Protein AF-A0A7W0Y7L3-F1 (afdb_monomer)

Foldseek 3Di:
DDDDDDDPVLCVVPVVLVVLVVLLVVLVVLLVVLVVVVVVVVVDDDDPCPVVVVVSVVSNVVSVVSNVVSSVVVCVSVVVVPPPDPPPPDD

Mean predicted aligned error: 9.55 Å

Radius of gyration: 19.7 Å; Cα contacts (8 Å, |Δi|>4): 29; chains: 1; bounding box: 41×21×70 Å

Solvent-accessible surface area (backbone atoms only — not comparable to full-atom values): 5572 Å² total; per-residue (Å²): 135,82,90,82,76,83,50,78,65,51,40,68,77,41,57,72,53,54,64,50,52,54,49,42,53,51,31,52,52,48,41,52,53,52,50,59,54,50,64,64,51,75,80,56,85,83,87,72,51,72,58,58,57,47,52,52,51,51,50,42,51,51,35,49,51,51,44,52,53,51,49,52,53,50,49,60,53,54,65,70,62,59,85,87,73,82,84,80,84,85,128

Structure (mmCIF, N/CA/C/O backbone):
data_AF-A0A7W0Y7L3-F1
#
_entry.id   AF-A0A7W0Y7L3-F1
#
loop_
_atom_site.group_PDB
_atom_site.id
_atom_site.type_symbol
_atom_site.label_atom_id
_atom_site.label_alt_id
_atom_site.label_comp_id
_atom_site.label_asym_id
_atom_site.label_entity_id
_atom_site.label_seq_id
_atom_site.pdbx_PDB_ins_code
_atom_site.Cartn_x
_atom_site.Cartn_y
_atom_site.Cartn_z
_atom_site.occupancy
_atom_site.B_iso_or_equiv
_atom_site.auth_seq_id
_atom_site.auth_comp_id
_atom_site.auth_asym_id
_atom_site.auth_atom_id
_atom_site.pdbx_PDB_model_num
ATOM 1 N N . MET A 1 1 ? 3.303 14.869 9.942 1.00 48.66 1 MET A N 1
ATOM 2 C CA . MET A 1 1 ? 2.218 13.907 10.214 1.00 48.66 1 MET A CA 1
ATOM 3 C C . MET A 1 1 ? 2.869 12.550 10.449 1.00 48.66 1 MET A C 1
ATOM 5 O O . MET A 1 1 ? 3.669 12.141 9.614 1.00 48.66 1 MET A O 1
ATOM 9 N N . LYS A 1 2 ? 2.701 11.954 11.634 1.00 56.66 2 LYS A N 1
ATOM 10 C CA . LYS A 1 2 ? 3.444 10.755 12.065 1.00 56.66 2 LYS A CA 1
ATOM 11 C C . LYS A 1 2 ? 2.712 9.516 11.540 1.00 56.66 2 LYS A C 1
ATOM 13 O O . LYS A 1 2 ? 1.505 9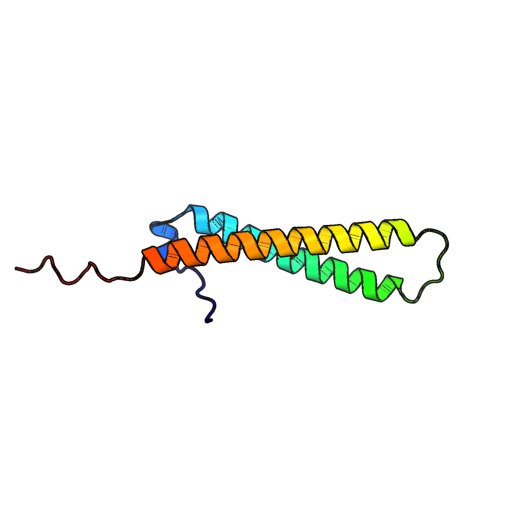.422 11.700 1.00 56.66 2 LYS A O 1
ATOM 18 N N . LEU A 1 3 ? 3.422 8.605 10.880 1.00 65.38 3 LEU A N 1
ATOM 19 C CA . LEU A 1 3 ? 2.844 7.360 10.373 1.00 65.38 3 LEU A CA 1
ATOM 20 C C . LEU A 1 3 ? 2.590 6.416 11.560 1.00 65.38 3 LEU A C 1
ATOM 22 O O . LEU A 1 3 ? 3.552 5.906 12.136 1.00 65.38 3 LEU A O 1
ATOM 26 N N . ARG A 1 4 ? 1.325 6.207 11.938 1.00 77.69 4 ARG A N 1
ATOM 27 C CA . ARG A 1 4 ? 0.929 5.165 12.895 1.00 77.69 4 ARG A CA 1
ATOM 28 C C . ARG A 1 4 ? 0.706 3.862 12.128 1.00 77.69 4 ARG A C 1
ATOM 30 O O . ARG A 1 4 ? -0.037 3.827 11.149 1.00 77.69 4 ARG A O 1
ATOM 37 N N . VAL A 1 5 ? 1.404 2.811 12.542 1.00 82.81 5 VAL A N 1
ATOM 38 C CA . VAL A 1 5 ? 1.192 1.447 12.042 1.00 82.81 5 VAL A CA 1
ATOM 39 C C . VAL A 1 5 ? 0.152 0.794 12.959 1.00 82.81 5 VAL A C 1
ATOM 41 O O . VAL A 1 5 ? 0.306 0.959 14.169 1.00 82.81 5 VAL A O 1
ATOM 44 N N . PRO A 1 6 ? -0.876 0.098 12.429 1.00 85.25 6 PRO A N 1
ATOM 45 C CA . PRO A 1 6 ? -1.857 -0.589 13.265 1.00 85.25 6 PRO A CA 1
ATOM 46 C C . PRO A 1 6 ? -1.154 -1.623 14.142 1.00 85.25 6 PRO A C 1
ATOM 48 O O . PRO A 1 6 ? -0.324 -2.389 13.638 1.00 85.25 6 PRO A O 1
ATOM 51 N N . ASP A 1 7 ? -1.469 -1.642 15.430 1.00 89.50 7 ASP A N 1
ATOM 52 C CA . ASP A 1 7 ? -0.988 -2.676 16.340 1.00 89.50 7 ASP A CA 1
ATOM 53 C C . ASP A 1 7 ? -1.966 -3.864 16.427 1.00 89.50 7 ASP A C 1
ATOM 55 O O . ASP A 1 7 ? -2.973 -3.936 15.722 1.00 89.50 7 ASP A O 1
ATOM 59 N N . SER A 1 8 ? -1.659 -4.845 17.276 1.00 87.69 8 SER A N 1
ATOM 60 C CA . SER A 1 8 ? -2.506 -6.031 17.439 1.00 87.69 8 SER A CA 1
ATOM 61 C C . SER A 1 8 ? -3.917 -5.713 17.948 1.00 87.69 8 SER A C 1
ATOM 63 O O . SER A 1 8 ? -4.834 -6.482 17.668 1.00 87.69 8 SER A O 1
ATOM 65 N N . PHE A 1 9 ? -4.092 -4.627 18.705 1.00 88.81 9 PHE A N 1
ATOM 66 C CA . PHE A 1 9 ? -5.389 -4.203 19.225 1.00 88.81 9 PHE A CA 1
ATOM 67 C C . PHE A 1 9 ? -6.215 -3.543 18.119 1.00 88.81 9 PHE A C 1
ATOM 69 O O . PHE A 1 9 ? -7.360 -3.935 17.8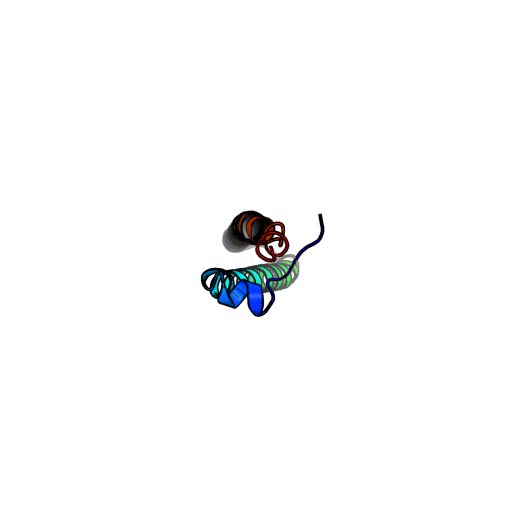97 1.00 88.81 9 PHE A O 1
ATOM 76 N N . ASP A 1 10 ? -5.598 -2.654 17.338 1.00 89.25 10 ASP A N 1
ATOM 77 C CA . ASP A 1 10 ? -6.220 -2.042 16.159 1.00 89.25 10 ASP A CA 1
ATOM 78 C C . ASP A 1 10 ? -6.706 -3.104 15.166 1.00 89.25 10 ASP A C 1
ATOM 80 O O . ASP A 1 10 ? -7.812 -3.025 14.640 1.00 89.25 10 ASP A O 1
ATOM 84 N N . LEU A 1 11 ? -5.898 -4.143 14.934 1.00 89.50 11 LEU A N 1
ATOM 85 C CA . LEU A 1 11 ? -6.246 -5.241 14.029 1.00 89.50 11 LEU A CA 1
ATOM 86 C C . LEU A 1 11 ? -7.337 -6.171 14.581 1.00 89.50 11 LEU A C 1
ATOM 88 O O . LEU A 1 11 ? -7.986 -6.866 13.798 1.00 89.50 11 LEU A O 1
ATOM 92 N N . ALA A 1 12 ? -7.529 -6.214 15.902 1.00 89.94 12 ALA A N 1
ATOM 93 C CA . ALA A 1 12 ? -8.629 -6.950 16.516 1.00 89.94 12 ALA A CA 1
ATOM 94 C C . ALA A 1 12 ? -9.962 -6.201 16.362 1.00 89.94 12 ALA A C 1
ATOM 96 O O . ALA A 1 12 ? -10.991 -6.844 16.152 1.00 89.94 12 ALA A O 1
ATOM 97 N N . LEU A 1 13 ? -9.938 -4.866 16.441 1.00 91.31 13 LEU A N 1
ATOM 98 C CA . LEU A 1 13 ? -11.117 -4.017 16.249 1.00 91.31 13 LEU A CA 1
ATOM 99 C C . LEU A 1 13 ? -11.469 -3.833 14.768 1.00 91.31 13 LEU A C 1
ATOM 101 O O . LEU A 1 13 ? -12.639 -3.899 14.405 1.00 91.31 13 LEU A O 1
ATOM 105 N N . GLU A 1 14 ? -10.463 -3.664 13.911 1.00 91.56 14 GLU A N 1
ATOM 106 C CA . GLU A 1 14 ? -10.624 -3.337 12.492 1.00 91.56 14 GLU A CA 1
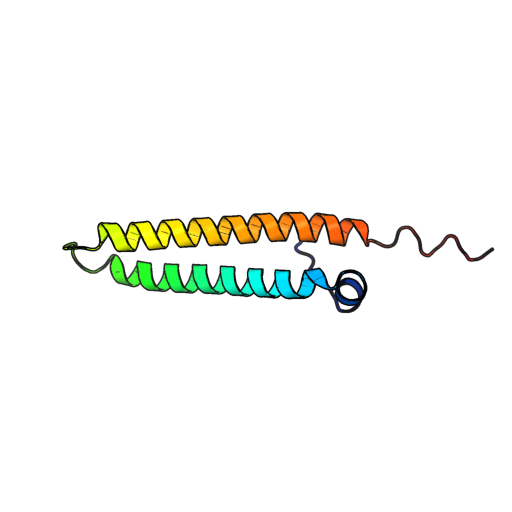ATOM 107 C C . GLU A 1 14 ? -9.823 -4.321 11.614 1.00 91.56 14 GLU A C 1
ATOM 109 O O . GLU A 1 14 ? -8.764 -3.990 11.059 1.00 91.56 14 GLU A O 1
ATOM 114 N N . PRO A 1 15 ? -10.302 -5.570 11.454 1.00 91.12 15 PRO A N 1
ATOM 115 C CA . PRO A 1 15 ? -9.561 -6.643 10.787 1.00 91.12 15 PRO A CA 1
ATOM 116 C C . PRO A 1 15 ? -9.273 -6.366 9.305 1.00 91.12 15 PRO A C 1
ATOM 118 O O . PRO A 1 15 ? -8.322 -6.911 8.739 1.00 91.12 15 PRO A O 1
ATOM 121 N N . GLN A 1 16 ? -10.048 -5.492 8.658 1.00 91.12 16 GLN A N 1
ATOM 122 C CA . GLN A 1 16 ? -9.806 -5.056 7.284 1.00 91.12 16 GLN A CA 1
ATOM 123 C C . GLN A 1 16 ? -8.515 -4.243 7.123 1.00 91.12 16 GLN A C 1
ATOM 125 O O . GLN A 1 16 ? -8.005 -4.144 6.008 1.00 91.12 16 GLN A O 1
ATOM 130 N N . LEU A 1 17 ? -7.934 -3.707 8.203 1.00 90.94 17 LEU A N 1
ATOM 131 C CA . LEU A 1 17 ? -6.636 -3.033 8.140 1.00 90.94 17 LEU A CA 1
ATOM 132 C C . LEU A 1 17 ? -5.506 -4.004 7.765 1.00 90.94 17 LEU A C 1
ATOM 134 O O . LEU A 1 17 ? -4.564 -3.608 7.077 1.00 90.94 17 LEU A O 1
ATOM 138 N N . ALA A 1 18 ? -5.610 -5.286 8.128 1.00 91.19 18 ALA A N 1
AT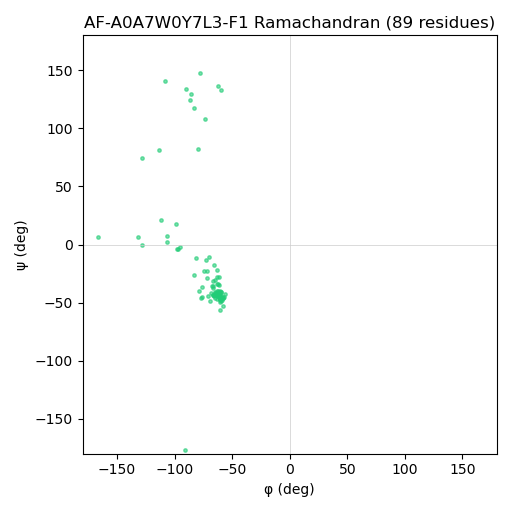OM 139 C CA . ALA A 1 18 ? -4.587 -6.283 7.822 1.00 91.19 18 ALA A CA 1
ATOM 140 C C . ALA A 1 18 ? -4.339 -6.462 6.307 1.00 91.19 18 ALA A C 1
ATOM 142 O O . ALA A 1 18 ? -3.198 -6.274 5.871 1.00 91.19 18 ALA A O 1
ATOM 143 N N . PRO A 1 19 ? -5.337 -6.791 5.458 1.00 94.12 19 PRO A N 1
ATOM 144 C CA . PRO A 1 19 ? -5.118 -6.903 4.014 1.00 94.12 19 PRO A CA 1
ATOM 145 C C . PRO A 1 19 ? -4.698 -5.574 3.366 1.00 94.12 19 PRO A C 1
ATOM 147 O O . PRO A 1 19 ? -3.960 -5.586 2.381 1.00 94.12 19 PRO A O 1
ATOM 150 N N . LEU A 1 20 ? -5.101 -4.431 3.928 1.00 92.38 20 LEU A N 1
ATOM 151 C CA . LEU A 1 20 ? -4.683 -3.118 3.437 1.00 92.38 20 LEU A CA 1
ATOM 152 C C . LEU A 1 20 ? -3.193 -2.857 3.685 1.00 92.38 20 LEU A C 1
ATOM 154 O O . LEU A 1 20 ? -2.501 -2.419 2.769 1.00 92.38 20 LEU A O 1
ATOM 158 N N . VAL A 1 21 ? -2.663 -3.218 4.857 1.00 90.25 21 VAL A N 1
ATOM 159 C CA . VAL A 1 21 ? -1.215 -3.157 5.133 1.00 90.25 21 VAL A CA 1
ATOM 160 C C . VAL A 1 21 ? -0.428 -4.055 4.171 1.00 90.25 21 VAL A C 1
ATOM 162 O O . VAL A 1 21 ? 0.610 -3.648 3.649 1.00 90.25 21 VAL A O 1
ATOM 165 N N . HIS A 1 22 ? -0.933 -5.253 3.858 1.00 92.69 22 HIS A N 1
ATOM 166 C CA . HIS A 1 22 ? -0.298 -6.122 2.858 1.00 92.69 22 HIS A CA 1
ATOM 167 C C . HIS A 1 22 ? -0.266 -5.468 1.470 1.00 92.69 22 HIS A C 1
ATOM 169 O O . HIS A 1 22 ? 0.747 -5.545 0.770 1.00 92.69 22 HIS A O 1
ATOM 175 N N . LEU A 1 23 ? -1.352 -4.798 1.079 1.00 94.06 23 LEU A N 1
ATOM 176 C CA . LEU A 1 23 ? -1.430 -4.087 -0.192 1.00 94.06 23 LEU A CA 1
ATOM 177 C C . LEU A 1 23 ? -0.479 -2.879 -0.240 1.00 94.06 23 LEU A C 1
ATOM 179 O O . LEU A 1 23 ? 0.131 -2.636 -1.283 1.00 94.06 23 LEU A O 1
ATOM 183 N N . GLU A 1 24 ? -0.285 -2.166 0.875 1.00 93.38 24 GLU A N 1
ATOM 184 C CA . GLU A 1 24 ? 0.727 -1.106 0.975 1.00 93.38 24 GLU A CA 1
ATOM 185 C C . GLU A 1 24 ? 2.138 -1.653 0.745 1.00 93.38 24 GLU A C 1
ATOM 187 O O . GLU A 1 24 ? 2.882 -1.127 -0.085 1.00 93.38 24 GLU A O 1
ATOM 192 N N . ILE A 1 25 ? 2.495 -2.740 1.435 1.00 93.19 25 ILE A N 1
ATOM 193 C CA . ILE A 1 25 ? 3.807 -3.381 1.291 1.00 93.19 25 ILE A CA 1
ATOM 194 C C . ILE A 1 25 ? 4.019 -3.811 -0.164 1.00 93.19 25 ILE A C 1
ATOM 196 O O . ILE A 1 25 ? 5.049 -3.490 -0.761 1.00 93.19 25 ILE A O 1
ATOM 200 N N . ALA A 1 26 ? 3.028 -4.474 -0.764 1.00 94.94 26 ALA A N 1
ATOM 201 C CA . ALA A 1 26 ? 3.091 -4.905 -2.156 1.00 94.94 26 ALA A CA 1
ATOM 202 C C . ALA A 1 26 ? 3.276 -3.722 -3.123 1.00 94.94 26 ALA A C 1
ATOM 204 O O . ALA A 1 26 ? 4.121 -3.788 -4.017 1.00 94.94 26 ALA A O 1
ATOM 205 N N . ALA A 1 27 ? 2.544 -2.619 -2.932 1.00 93.81 27 ALA A N 1
ATOM 206 C CA . ALA A 1 27 ? 2.677 -1.421 -3.758 1.00 93.81 27 ALA A CA 1
ATOM 207 C C . ALA A 1 27 ? 4.056 -0.755 -3.614 1.00 93.81 27 ALA A C 1
ATOM 209 O O . ALA A 1 27 ? 4.645 -0.363 -4.623 1.00 93.81 27 ALA A O 1
ATOM 210 N N . VAL A 1 28 ? 4.605 -0.658 -2.398 1.00 94.56 28 VAL A N 1
ATOM 211 C CA . VAL A 1 28 ? 5.956 -0.115 -2.171 1.00 94.56 28 VAL A CA 1
ATOM 212 C C . VAL A 1 28 ? 7.017 -0.987 -2.844 1.00 94.56 28 VAL A C 1
ATOM 214 O O . VAL A 1 28 ? 7.881 -0.466 -3.556 1.00 94.56 28 VAL A O 1
ATOM 217 N N . LEU A 1 29 ? 6.938 -2.309 -2.674 1.00 94.38 29 LEU A N 1
ATOM 218 C CA . LEU A 1 29 ? 7.863 -3.251 -3.308 1.00 94.38 29 LEU A CA 1
ATOM 219 C C . LEU A 1 29 ? 7.784 -3.173 -4.836 1.00 94.38 29 LEU A C 1
ATOM 221 O O . LEU A 1 29 ? 8.823 -3.102 -5.493 1.00 94.38 29 LEU A O 1
ATOM 225 N N . ALA A 1 30 ? 6.575 -3.110 -5.401 1.00 92.75 30 ALA A N 1
ATOM 226 C CA . ALA A 1 30 ? 6.376 -2.964 -6.838 1.00 92.75 30 ALA A CA 1
ATOM 227 C C . ALA A 1 30 ? 6.991 -1.660 -7.366 1.00 92.75 30 ALA A C 1
ATOM 229 O O . ALA A 1 30 ? 7.730 -1.689 -8.348 1.00 92.75 30 ALA A O 1
ATOM 230 N N . ILE A 1 31 ? 6.756 -0.523 -6.699 1.00 92.19 31 ILE A N 1
ATOM 231 C CA . ILE A 1 31 ? 7.347 0.769 -7.087 1.00 92.19 31 ILE A CA 1
ATOM 232 C C . ILE A 1 31 ? 8.875 0.687 -7.093 1.00 92.19 31 ILE A C 1
ATOM 234 O O . ILE A 1 31 ? 9.509 1.145 -8.045 1.00 92.19 31 ILE A O 1
ATOM 238 N N . ASN A 1 32 ? 9.469 0.107 -6.051 1.00 91.12 32 ASN A N 1
ATOM 239 C CA . ASN A 1 32 ? 10.920 -0.001 -5.937 1.00 91.12 32 ASN A CA 1
ATOM 240 C C . ASN A 1 32 ? 11.508 -0.928 -7.007 1.00 91.12 32 ASN A C 1
ATOM 242 O O . ASN A 1 32 ? 12.486 -0.557 -7.653 1.00 91.12 32 ASN A O 1
ATOM 246 N N . ALA A 1 33 ? 10.882 -2.081 -7.257 1.00 90.62 33 ALA A N 1
ATOM 247 C CA . ALA A 1 33 ? 11.302 -3.011 -8.304 1.00 90.62 33 ALA A CA 1
ATOM 248 C C . ALA A 1 33 ? 11.215 -2.379 -9.704 1.00 90.62 33 ALA A C 1
ATOM 250 O O . ALA A 1 33 ? 12.152 -2.476 -10.496 1.00 90.62 33 ALA A O 1
ATOM 251 N N . LEU A 1 34 ? 10.117 -1.674 -9.991 1.00 88.56 34 LEU A N 1
ATOM 252 C CA . LEU A 1 34 ? 9.902 -0.982 -11.262 1.00 88.56 34 LEU A CA 1
ATOM 253 C C . LEU A 1 34 ? 10.922 0.138 -11.483 1.00 88.56 34 LEU A C 1
ATOM 255 O O . LEU A 1 34 ? 11.451 0.276 -12.583 1.00 88.56 34 LEU A O 1
ATOM 259 N N . ARG A 1 35 ? 11.235 0.917 -10.441 1.00 84.25 35 ARG A N 1
ATOM 260 C CA . ARG A 1 35 ? 12.257 1.971 -10.509 1.00 84.25 35 ARG A CA 1
ATOM 261 C C . ARG A 1 35 ? 13.657 1.401 -10.703 1.00 84.25 35 ARG A C 1
ATOM 263 O O . ARG A 1 35 ? 14.389 1.920 -11.537 1.00 84.25 35 ARG A O 1
ATOM 270 N N . ALA A 1 36 ? 14.011 0.334 -9.986 1.00 82.19 36 ALA A N 1
ATOM 271 C CA . ALA A 1 36 ? 15.310 -0.321 -10.128 1.00 82.19 36 ALA A CA 1
ATOM 272 C C . ALA A 1 36 ? 15.524 -0.854 -11.553 1.00 82.19 36 ALA A C 1
ATOM 274 O O . ALA A 1 36 ? 16.582 -0.638 -12.137 1.00 82.19 36 ALA A O 1
ATOM 275 N N . ARG A 1 37 ? 14.492 -1.471 -12.144 1.00 70.88 37 ARG A N 1
ATOM 276 C CA . ARG A 1 37 ? 14.524 -1.934 -13.537 1.00 70.88 37 ARG A CA 1
ATOM 277 C C . ARG A 1 37 ? 14.591 -0.777 -14.537 1.00 70.88 37 ARG A C 1
ATOM 279 O O . ARG A 1 37 ? 15.303 -0.877 -15.521 1.00 70.88 37 ARG A O 1
ATOM 286 N N . HIS A 1 38 ? 13.903 0.336 -14.288 1.00 67.81 38 HIS A N 1
ATOM 287 C CA . HIS A 1 38 ? 13.916 1.484 -15.203 1.00 67.81 38 HIS A CA 1
ATOM 2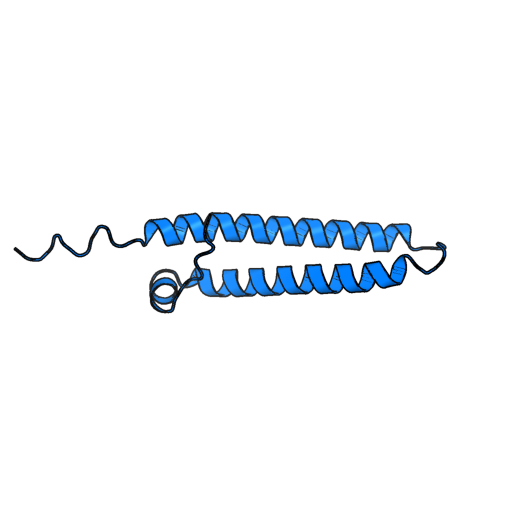88 C C . HIS A 1 38 ? 15.244 2.259 -15.200 1.00 67.81 38 HIS A C 1
ATOM 290 O O . HIS A 1 38 ? 15.611 2.822 -16.225 1.00 67.81 38 HIS A O 1
ATOM 296 N N . VAL A 1 39 ? 15.987 2.268 -1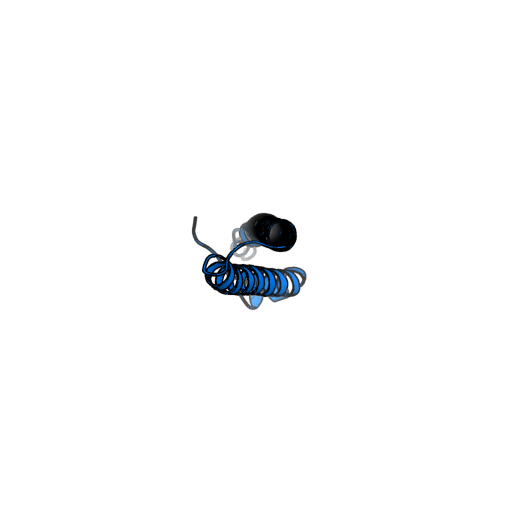4.084 1.00 59.50 39 VAL A N 1
ATOM 297 C CA . VAL A 1 39 ? 17.368 2.791 -14.053 1.00 59.50 39 VAL A CA 1
ATOM 298 C C . VAL A 1 39 ? 18.277 1.988 -14.987 1.00 59.50 39 VAL A C 1
ATOM 300 O O . VAL A 1 39 ? 19.130 2.575 -15.632 1.00 59.50 39 VAL A O 1
ATOM 303 N N . GLN A 1 40 ? 18.055 0.677 -15.115 1.00 55.88 40 GLN A N 1
ATOM 304 C CA . GLN A 1 40 ? 18.829 -0.181 -16.020 1.00 55.88 40 GLN A CA 1
ATOM 305 C C . GLN A 1 40 ? 18.470 0.015 -17.503 1.00 55.88 40 GLN A C 1
ATOM 307 O O . GLN A 1 40 ? 19.288 -0.297 -18.356 1.00 55.88 40 GLN A O 1
ATOM 312 N N . ILE A 1 41 ? 17.270 0.522 -17.809 1.00 53.25 41 ILE A N 1
ATOM 313 C CA . ILE A 1 41 ? 16.776 0.713 -19.187 1.00 53.25 41 ILE A CA 1
ATOM 314 C C . ILE A 1 41 ? 17.282 2.034 -19.797 1.00 53.25 41 ILE A C 1
ATOM 316 O O . ILE A 1 41 ? 17.434 2.136 -21.003 1.00 53.25 41 ILE A O 1
ATOM 320 N N . LEU A 1 42 ? 17.596 3.054 -18.988 1.00 48.66 42 LEU A N 1
ATOM 321 C CA . LEU A 1 42 ? 18.062 4.357 -19.497 1.00 48.66 42 LEU A CA 1
ATOM 322 C C . LEU A 1 42 ? 19.480 4.337 -20.107 1.00 48.66 42 LEU A C 1
ATOM 324 O O . LEU A 1 42 ? 19.865 5.323 -20.736 1.00 48.66 42 LEU A O 1
ATOM 328 N N . ASP A 1 43 ? 20.230 3.247 -19.928 1.00 53.53 43 ASP A N 1
ATOM 329 C CA . ASP A 1 43 ? 21.582 3.065 -20.471 1.00 53.53 43 ASP A CA 1
ATOM 330 C C . ASP A 1 43 ? 21.608 2.293 -21.815 1.00 53.53 43 ASP A C 1
ATOM 332 O O . ASP A 1 43 ? 22.684 2.149 -22.400 1.00 53.53 43 ASP A O 1
ATOM 336 N N . ASP A 1 44 ? 20.459 1.829 -22.332 1.00 50.12 44 ASP A N 1
ATOM 337 C CA . ASP A 1 44 ? 20.342 1.102 -23.611 1.00 50.12 44 ASP A CA 1
ATOM 338 C C . ASP A 1 44 ? 19.656 1.989 -24.685 1.00 50.12 44 ASP A C 1
ATOM 340 O O . ASP A 1 44 ? 18.767 2.781 -24.367 1.00 50.12 44 ASP A O 1
ATOM 344 N N . PRO A 1 45 ? 20.084 1.972 -25.966 1.00 47.34 45 PRO A N 1
ATOM 345 C CA . PRO A 1 45 ? 19.537 2.865 -26.985 1.00 47.34 45 PRO A CA 1
ATOM 346 C C . PRO A 1 45 ? 18.159 2.407 -27.516 1.00 47.34 45 PRO A C 1
ATOM 348 O O . PRO A 1 45 ? 17.909 1.212 -27.703 1.00 47.34 45 PRO A O 1
ATOM 351 N N . PRO A 1 46 ? 17.275 3.353 -27.895 1.00 55.41 46 PRO A N 1
ATOM 352 C CA . PRO A 1 46 ? 15.855 3.082 -28.058 1.00 55.41 46 PRO A CA 1
ATOM 353 C C . PRO A 1 46 ? 15.549 2.471 -29.427 1.00 55.41 46 PRO A C 1
ATOM 355 O O . PRO A 1 46 ? 15.700 3.119 -30.463 1.00 55.41 46 PRO A O 1
ATOM 358 N N . SER A 1 47 ? 15.030 1.243 -29.449 1.00 54.09 47 SER A N 1
ATOM 359 C CA . SER A 1 47 ? 14.355 0.694 -30.642 1.00 54.09 47 SER A CA 1
ATOM 360 C C . SER A 1 47 ? 12.954 0.117 -30.378 1.00 54.09 47 SER A C 1
ATOM 362 O O . SER A 1 47 ? 12.263 -0.260 -31.320 1.00 54.09 47 SER A O 1
ATOM 364 N N . GLY A 1 48 ? 12.473 0.153 -29.127 1.00 56.91 48 GLY A N 1
ATOM 365 C CA . GLY A 1 48 ? 11.102 -0.245 -28.753 1.00 56.91 48 GLY A CA 1
ATOM 366 C C . GLY A 1 48 ? 10.649 0.170 -27.342 1.00 56.91 48 GLY A C 1
ATOM 367 O O . GLY A 1 48 ? 9.571 -0.208 -26.899 1.00 56.91 48 GLY A O 1
ATOM 368 N N . GLU A 1 49 ? 11.456 0.957 -26.626 1.00 54.78 49 GLU A N 1
ATOM 369 C CA . GLU A 1 49 ? 11.347 1.183 -25.173 1.00 54.78 49 GLU A CA 1
ATOM 370 C C . GLU A 1 49 ? 10.309 2.225 -24.745 1.00 54.78 49 GLU A C 1
ATOM 372 O O . GLU A 1 49 ? 9.981 2.328 -23.561 1.00 54.78 49 GLU A O 1
ATOM 377 N N . PHE A 1 50 ? 9.760 3.003 -25.683 1.00 63.62 50 PHE A N 1
ATOM 378 C CA . PHE A 1 50 ? 8.803 4.055 -25.337 1.00 63.62 50 PHE A CA 1
ATOM 379 C C . PHE A 1 50 ? 7.531 3.488 -24.688 1.00 63.62 50 PHE A C 1
ATOM 381 O O . PHE A 1 50 ? 7.002 4.099 -23.756 1.00 63.62 50 PHE A O 1
ATOM 388 N N . ASP A 1 51 ? 7.090 2.298 -25.104 1.00 73.44 51 ASP A N 1
ATOM 389 C CA . ASP A 1 51 ? 5.874 1.667 -24.588 1.00 73.44 51 ASP A CA 1
ATOM 390 C C . ASP A 1 51 ? 6.093 1.046 -23.203 1.00 73.44 51 ASP A C 1
ATOM 392 O O . ASP A 1 51 ? 5.321 1.324 -22.282 1.00 73.44 51 ASP A O 1
ATOM 396 N N . GLU A 1 52 ? 7.181 0.295 -22.993 1.00 75.38 52 GLU A N 1
ATOM 397 C CA . GLU A 1 52 ? 7.506 -0.285 -21.679 1.00 75.38 52 GLU A CA 1
ATOM 398 C C . GLU A 1 52 ? 7.742 0.816 -20.639 1.00 75.38 52 GLU A C 1
ATOM 400 O O . GLU A 1 52 ? 7.183 0.778 -19.539 1.00 75.38 52 GLU A O 1
ATOM 405 N N . ALA A 1 53 ? 8.480 1.867 -21.004 1.00 77.81 53 ALA A N 1
ATOM 406 C CA . ALA A 1 53 ? 8.730 2.996 -20.122 1.00 77.81 53 ALA A CA 1
ATOM 407 C C . ALA A 1 53 ? 7.446 3.758 -19.744 1.00 77.81 53 ALA A C 1
ATOM 409 O O . ALA A 1 53 ? 7.332 4.291 -18.632 1.00 77.81 53 ALA A O 1
ATOM 410 N N . CYS A 1 54 ? 6.473 3.843 -20.655 1.00 80.75 54 CYS A N 1
ATOM 411 C CA . CYS A 1 54 ? 5.160 4.422 -20.371 1.00 80.75 54 CYS A CA 1
ATOM 412 C C . CYS A 1 54 ? 4.324 3.520 -19.454 1.00 80.75 54 CYS A C 1
ATOM 414 O O . CYS A 1 54 ? 3.756 4.021 -18.480 1.00 80.75 54 CYS A O 1
ATOM 416 N N . VAL A 1 55 ? 4.300 2.208 -19.707 1.00 85.38 55 VAL A N 1
ATOM 417 C CA . VAL A 1 55 ? 3.585 1.223 -18.878 1.00 85.38 55 VAL A CA 1
ATOM 418 C C . VAL A 1 55 ? 4.136 1.206 -17.452 1.00 85.38 55 VAL A C 1
ATOM 420 O O . VAL A 1 55 ? 3.365 1.276 -16.494 1.00 85.38 55 VAL A O 1
ATOM 423 N N . VAL A 1 56 ? 5.462 1.203 -17.289 1.00 86.94 56 VAL A N 1
ATOM 424 C CA . VAL A 1 56 ? 6.124 1.256 -15.976 1.00 86.94 56 VAL A CA 1
ATOM 425 C C . VAL A 1 56 ? 5.738 2.526 -15.215 1.00 86.94 56 VAL A C 1
ATOM 427 O O . VAL A 1 56 ? 5.368 2.457 -14.041 1.00 86.94 56 VAL A O 1
ATOM 430 N N . ARG A 1 57 ? 5.768 3.692 -15.875 1.00 85.31 57 ARG A N 1
ATOM 431 C CA . ARG A 1 57 ? 5.354 4.964 -15.258 1.00 85.31 57 ARG A CA 1
ATOM 432 C C . ARG A 1 57 ? 3.881 4.963 -14.858 1.00 85.31 57 ARG A C 1
ATOM 434 O O . ARG A 1 57 ? 3.552 5.485 -13.791 1.00 85.31 57 ARG A O 1
ATOM 441 N N . ASP A 1 58 ? 3.000 4.393 -15.680 1.00 88.38 58 ASP A N 1
ATOM 442 C CA . ASP A 1 58 ? 1.581 4.278 -15.336 1.00 88.38 58 ASP A CA 1
ATOM 443 C C . ASP A 1 58 ? 1.365 3.355 -14.133 1.00 88.38 58 ASP A C 1
ATOM 445 O O . ASP A 1 58 ? 0.647 3.716 -13.200 1.00 88.38 58 ASP A O 1
ATOM 449 N N . LEU A 1 59 ? 2.049 2.210 -14.096 1.00 90.25 59 LEU A N 1
ATOM 450 C CA . LEU A 1 59 ? 1.950 1.267 -12.988 1.00 90.25 59 LEU A CA 1
ATOM 451 C C . LEU A 1 59 ? 2.459 1.876 -11.673 1.00 90.25 59 LEU A C 1
ATOM 453 O O . LEU A 1 59 ? 1.767 1.794 -10.660 1.00 90.25 59 LEU A O 1
ATOM 457 N N . VAL A 1 60 ? 3.594 2.586 -11.695 1.00 91.56 60 VAL A N 1
ATOM 458 C CA . VAL A 1 60 ? 4.093 3.339 -10.529 1.00 91.56 60 VAL A CA 1
ATOM 459 C C . VAL A 1 60 ? 3.051 4.351 -10.049 1.00 91.56 60 VAL A C 1
ATOM 461 O O . VAL A 1 60 ? 2.765 4.414 -8.853 1.00 91.56 60 VAL A O 1
ATOM 464 N N . ARG A 1 61 ? 2.434 5.106 -10.967 1.00 91.38 61 ARG A N 1
ATOM 465 C CA . ARG A 1 61 ? 1.390 6.083 -10.625 1.00 91.38 61 ARG A CA 1
ATOM 466 C C . ARG A 1 61 ? 0.168 5.415 -9.988 1.00 91.38 61 ARG A C 1
ATOM 468 O O . ARG A 1 61 ? -0.400 5.960 -9.043 1.00 91.38 61 ARG A O 1
ATOM 475 N N . ARG A 1 62 ? -0.246 4.243 -10.476 1.00 93.94 62 ARG A N 1
ATOM 476 C CA . ARG A 1 62 ? -1.357 3.473 -9.890 1.00 93.94 62 ARG A CA 1
ATOM 477 C C . ARG A 1 62 ? -1.023 2.984 -8.485 1.00 93.94 62 ARG A C 1
ATOM 479 O O . ARG A 1 62 ? -1.830 3.194 -7.586 1.00 93.94 62 ARG A O 1
ATOM 486 N N . CYS A 1 63 ? 0.165 2.421 -8.272 1.00 94.44 63 CYS A N 1
ATOM 487 C CA . CYS A 1 63 ? 0.616 2.008 -6.942 1.00 94.44 63 CYS A CA 1
ATOM 488 C C . CYS A 1 63 ? 0.662 3.195 -5.968 1.00 94.44 63 CYS A C 1
ATOM 490 O O . CYS A 1 63 ? 0.204 3.071 -4.838 1.00 94.44 63 CYS A O 1
ATOM 492 N N . GLN A 1 64 ? 1.127 4.367 -6.412 1.00 94.88 64 GLN A N 1
ATOM 493 C CA . GLN A 1 64 ? 1.109 5.586 -5.596 1.00 94.88 64 GLN A CA 1
ATOM 494 C C . GLN A 1 64 ? -0.312 6.005 -5.202 1.00 94.88 64 GLN A C 1
ATOM 496 O O . GLN A 1 64 ? -0.544 6.340 -4.047 1.00 94.88 64 GLN A O 1
ATOM 501 N N . ARG A 1 65 ? -1.275 5.945 -6.132 1.00 95.44 65 ARG A N 1
ATOM 502 C CA . ARG A 1 65 ? -2.687 6.239 -5.831 1.00 95.44 65 ARG A CA 1
ATOM 503 C C . ARG A 1 65 ? -3.274 5.262 -4.815 1.00 95.44 65 ARG A C 1
ATOM 505 O O . ARG A 1 65 ? -3.989 5.697 -3.920 1.00 95.44 65 ARG A O 1
ATOM 512 N N . VAL A 1 66 ? -2.956 3.972 -4.941 1.00 93.81 66 VAL A N 1
ATOM 513 C CA . VAL A 1 66 ? -3.368 2.945 -3.973 1.00 93.81 66 VAL A CA 1
ATOM 514 C C . VAL A 1 66 ? -2.790 3.254 -2.593 1.00 93.81 66 VAL A C 1
ATOM 516 O O . VAL A 1 66 ? -3.543 3.284 -1.628 1.00 93.81 66 VAL A O 1
ATOM 519 N N . LEU A 1 67 ? -1.496 3.575 -2.500 1.00 94.81 67 LEU A N 1
ATOM 520 C CA . LEU A 1 67 ? -0.863 3.957 -1.233 1.00 94.81 67 LEU A CA 1
ATOM 521 C C . LEU A 1 67 ? -1.531 5.178 -0.599 1.00 94.81 67 LEU A C 1
ATOM 523 O O . LEU A 1 67 ? -1.822 5.156 0.589 1.00 94.81 67 LEU A O 1
ATOM 527 N N . SER A 1 68 ? -1.814 6.223 -1.380 1.00 94.06 68 SER A N 1
ATOM 528 C CA . SER A 1 68 ? -2.516 7.403 -0.870 1.00 94.06 68 SER A CA 1
ATOM 529 C C . SER A 1 68 ? -3.922 7.070 -0.370 1.00 94.06 68 SER A C 1
ATOM 531 O O . SER A 1 68 ? -4.305 7.546 0.692 1.00 94.06 68 SER A O 1
ATOM 533 N N . ALA A 1 69 ? -4.678 6.244 -1.098 1.00 94.25 69 ALA A N 1
ATOM 534 C CA . ALA A 1 69 ? -6.031 5.860 -0.703 1.00 94.25 69 ALA A CA 1
ATOM 535 C C . ALA A 1 69 ? -6.044 5.019 0.583 1.00 94.25 69 ALA A C 1
ATOM 537 O O . ALA A 1 69 ? -6.837 5.293 1.480 1.00 94.25 69 ALA A O 1
ATOM 538 N N . ILE A 1 70 ? -5.144 4.034 0.694 1.00 93.44 70 ILE A N 1
ATOM 539 C CA . ILE A 1 70 ? -5.021 3.218 1.908 1.00 93.44 70 ILE A CA 1
ATOM 540 C C . ILE A 1 70 ? -4.568 4.078 3.085 1.00 93.44 70 ILE A C 1
ATOM 542 O O . ILE A 1 70 ? -5.091 3.927 4.184 1.00 93.44 70 ILE A O 1
ATOM 546 N N . TRP A 1 71 ? -3.628 4.995 2.854 1.00 91.25 71 TRP A N 1
ATOM 547 C CA . TRP A 1 71 ? -3.130 5.875 3.900 1.00 91.25 71 TRP A CA 1
ATOM 548 C C . TRP A 1 71 ? -4.241 6.752 4.480 1.00 91.25 71 TRP A C 1
ATOM 550 O O . TRP A 1 71 ? -4.384 6.773 5.697 1.00 91.25 71 TRP A O 1
ATOM 560 N N . VAL A 1 72 ? -5.054 7.397 3.631 1.00 91.75 72 VAL A N 1
ATOM 561 C CA . VAL A 1 72 ? -6.206 8.199 4.084 1.00 91.75 72 VAL A CA 1
ATOM 562 C C . VAL A 1 72 ? -7.166 7.336 4.899 1.00 91.75 72 VAL A C 1
ATOM 564 O O . VAL A 1 72 ? -7.441 7.659 6.046 1.00 91.75 72 VAL A O 1
ATOM 567 N N . TYR A 1 73 ? -7.590 6.192 4.351 1.00 91.00 73 TYR A N 1
ATOM 568 C CA . TYR A 1 73 ? -8.522 5.299 5.041 1.00 91.00 73 TYR A CA 1
ATOM 569 C C . TYR A 1 73 ? -7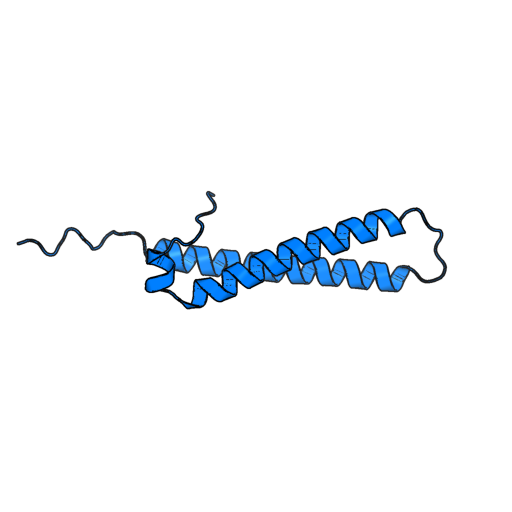.990 4.826 6.399 1.00 91.00 73 TYR A C 1
ATOM 571 O O . TYR A 1 73 ? -8.710 4.847 7.390 1.00 91.00 73 TYR A O 1
ATOM 579 N N . ARG A 1 74 ? -6.720 4.407 6.461 1.00 90.62 74 ARG A N 1
ATOM 580 C CA . ARG A 1 74 ? -6.110 3.949 7.711 1.00 90.62 74 ARG A CA 1
ATOM 581 C C . ARG A 1 74 ? -6.041 5.076 8.733 1.00 90.62 74 ARG A C 1
ATOM 583 O O . ARG A 1 74 ? -6.300 4.814 9.898 1.00 90.62 74 ARG A O 1
ATOM 590 N N . THR A 1 75 ? -5.647 6.280 8.324 1.00 89.12 75 THR A N 1
ATOM 591 C CA . THR A 1 75 ? -5.603 7.429 9.233 1.00 89.12 75 THR A CA 1
ATOM 592 C C . THR A 1 75 ? -6.989 7.714 9.797 1.00 89.12 75 THR A C 1
ATOM 594 O O . THR A 1 75 ? -7.126 7.743 11.011 1.00 89.12 75 THR A O 1
ATOM 597 N N . ASP A 1 76 ? -8.018 7.780 8.950 1.00 90.19 76 ASP A N 1
ATOM 598 C CA . ASP A 1 76 ? -9.390 8.043 9.396 1.00 90.19 76 ASP A CA 1
ATOM 599 C C . ASP A 1 76 ? -9.900 6.975 10.383 1.00 90.19 76 ASP A C 1
ATOM 601 O O . ASP A 1 76 ? -10.535 7.301 11.383 1.00 90.19 76 ASP A O 1
ATOM 605 N N . VAL A 1 77 ? -9.601 5.695 10.127 1.00 89.75 77 VAL A N 1
ATOM 606 C CA . VAL A 1 77 ? -9.991 4.589 11.016 1.00 89.75 77 VAL A CA 1
ATOM 607 C C . VAL A 1 77 ? -9.218 4.630 12.333 1.00 89.75 77 VAL A C 1
ATOM 609 O O . VAL A 1 77 ? -9.824 4.540 13.394 1.00 89.75 77 VAL A O 1
ATOM 612 N N . LEU A 1 78 ? -7.891 4.771 12.290 1.00 87.56 78 LEU A N 1
ATOM 613 C CA . LEU A 1 78 ? -7.058 4.747 13.495 1.00 87.56 78 LEU A CA 1
ATOM 614 C C . LEU A 1 78 ? -7.293 5.959 14.400 1.00 87.56 78 LEU A C 1
ATOM 616 O O . LEU A 1 78 ? -7.245 5.804 15.620 1.00 87.56 78 LEU A O 1
ATOM 620 N N 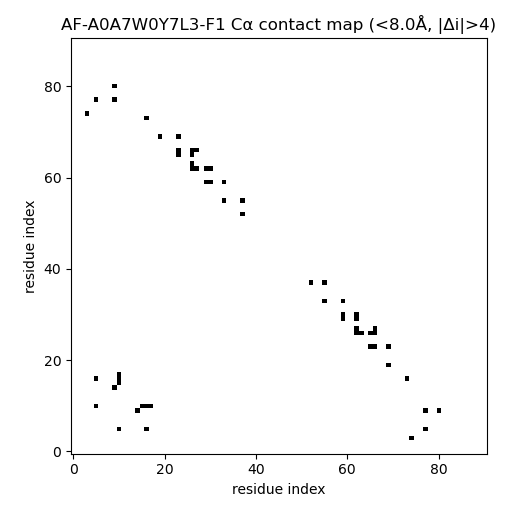. ASP A 1 79 ? -7.550 7.133 13.823 1.00 87.38 79 ASP A N 1
ATOM 621 C CA . ASP A 1 79 ? -7.901 8.341 14.576 1.00 87.38 79 ASP A CA 1
ATOM 622 C C . ASP A 1 79 ? -9.272 8.169 15.261 1.00 87.38 79 ASP A C 1
ATOM 624 O O . ASP A 1 79 ? -9.481 8.656 16.367 1.00 87.38 79 ASP A O 1
ATOM 628 N N . GLY A 1 80 ? -10.188 7.403 14.653 1.00 83.50 80 GLY A N 1
ATOM 629 C CA . GLY A 1 80 ? -11.468 7.023 15.260 1.00 83.50 80 GLY A CA 1
ATOM 630 C C . GLY A 1 80 ? -11.369 5.985 16.386 1.00 83.50 80 GLY A C 1
ATOM 631 O O . GLY A 1 80 ? -12.343 5.795 17.110 1.00 83.50 80 GLY A O 1
ATOM 632 N N . LEU A 1 81 ? -10.216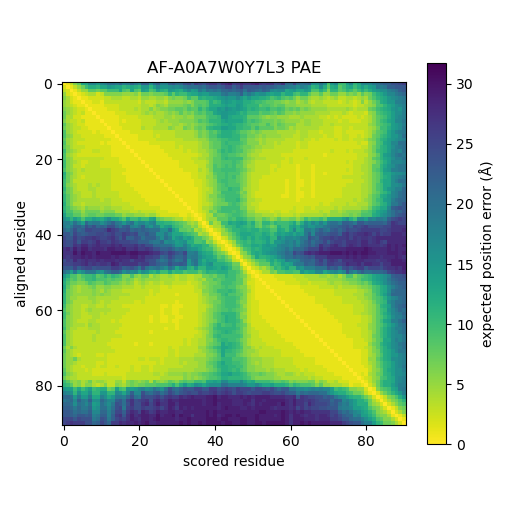 5.323 16.543 1.00 81.69 81 LEU A N 1
ATOM 633 C CA . LEU A 1 81 ? -9.948 4.339 17.600 1.00 81.69 81 LEU A CA 1
ATOM 634 C C . LEU A 1 81 ? -9.174 4.923 18.795 1.00 81.69 81 LEU A C 1
ATOM 636 O O . LEU A 1 81 ? -8.919 4.193 19.754 1.00 81.69 81 LEU A O 1
ATOM 640 N N . GLU A 1 82 ? -8.748 6.194 18.754 1.00 67.88 82 GLU A N 1
ATOM 641 C CA . GLU A 1 82 ? -8.048 6.794 19.895 1.00 67.88 82 GLU A CA 1
ATOM 642 C C . GLU A 1 82 ? -8.955 6.835 21.147 1.00 67.88 82 GLU A C 1
ATOM 644 O O . GLU A 1 82 ? -10.146 7.146 21.055 1.00 67.88 82 GLU A O 1
ATOM 649 N N . PRO A 1 83 ? -8.417 6.476 22.329 1.00 57.47 83 PRO A N 1
ATOM 650 C CA . PRO A 1 83 ? -9.206 6.200 23.520 1.00 57.47 83 PRO A CA 1
ATOM 651 C C . PRO A 1 83 ? -9.624 7.498 24.217 1.00 57.47 83 PRO A C 1
ATOM 653 O O . PRO A 1 83 ? -9.017 7.896 25.202 1.00 57.47 83 PRO A O 1
ATOM 656 N N . ASP A 1 84 ? -10.697 8.123 23.745 1.00 52.66 84 ASP A N 1
ATOM 657 C CA . ASP A 1 84 ? -11.424 9.166 24.492 1.00 52.66 84 ASP A CA 1
ATOM 658 C C . ASP A 1 84 ? -12.681 8.598 25.197 1.00 52.66 84 ASP A C 1
ATOM 660 O O . ASP A 1 84 ? -13.584 9.335 25.589 1.00 52.66 84 ASP A O 1
ATOM 664 N N . GLN A 1 85 ? -12.776 7.267 25.365 1.00 50.50 85 GLN A N 1
ATOM 665 C CA . GLN A 1 85 ? -13.985 6.598 25.884 1.00 50.50 85 GLN A CA 1
ATOM 666 C C . GLN A 1 85 ? -13.777 5.559 27.002 1.00 50.50 85 GLN A C 1
ATOM 668 O O . GLN A 1 85 ? -14.747 4.916 27.385 1.00 50.50 85 GLN A O 1
ATOM 673 N N . LEU A 1 86 ? -12.573 5.384 27.560 1.00 49.88 86 LEU A N 1
ATOM 674 C CA . LEU A 1 86 ? -12.340 4.362 28.603 1.00 49.88 86 LEU A CA 1
ATOM 675 C C . LEU A 1 86 ? -12.395 4.873 30.055 1.00 49.88 86 LEU A C 1
ATOM 677 O O . LEU A 1 86 ? -12.351 4.050 30.962 1.00 49.88 86 LEU A O 1
ATOM 681 N N . ASP A 1 87 ? -12.569 6.179 30.284 1.00 49.69 87 ASP A N 1
ATOM 682 C CA . ASP A 1 87 ? -12.535 6.773 31.636 1.00 49.69 87 ASP A CA 1
ATOM 683 C C . ASP A 1 87 ? -13.916 7.198 32.192 1.00 49.69 87 ASP A C 1
ATOM 685 O O . ASP A 1 87 ? -13.976 7.813 33.253 1.00 49.69 87 ASP A O 1
ATOM 689 N N . ASN A 1 88 ? -15.039 6.892 31.522 1.00 49.91 88 ASN A N 1
ATOM 690 C CA . ASN A 1 88 ? -16.378 7.343 31.964 1.00 49.91 88 ASN A CA 1
ATOM 691 C C . ASN A 1 88 ? -17.282 6.260 32.586 1.00 49.91 88 ASN A C 1
ATOM 693 O O . ASN A 1 88 ? -18.404 6.586 32.962 1.00 49.91 88 ASN A O 1
ATOM 697 N N . ASP A 1 89 ? -16.816 5.015 32.734 1.00 45.88 89 ASP A N 1
ATOM 698 C CA . ASP A 1 89 ? -17.650 3.899 33.223 1.00 45.88 89 ASP A CA 1
ATOM 699 C C . ASP A 1 89 ? -17.243 3.364 34.618 1.00 45.88 89 ASP A C 1
ATOM 701 O O . ASP A 1 89 ? -17.615 2.250 34.990 1.00 45.88 89 ASP A O 1
ATOM 705 N N . GLU A 1 90 ? -16.522 4.149 35.426 1.00 47.78 90 GLU A N 1
ATOM 706 C CA . GLU A 1 90 ? -16.333 3.866 36.860 1.00 47.78 90 GLU A CA 1
ATOM 707 C C . GLU A 1 90 ? -17.012 4.943 37.730 1.00 47.78 90 GLU A C 1
ATOM 709 O O . GLU A 1 90 ? -16.360 5.863 38.226 1.00 47.78 90 GLU A O 1
ATOM 714 N N . GLU A 1 91 ? -18.331 4.815 37.932 1.00 43.75 91 GLU A N 1
ATOM 715 C CA . GLU A 1 91 ? -19.076 5.466 39.030 1.00 43.75 91 GLU A CA 1
ATOM 716 C C . GLU A 1 91 ? -19.858 4.430 39.857 1.00 43.75 91 GLU A C 1
ATOM 718 O O . GLU A 1 91 ? -20.547 3.569 39.257 1.00 43.75 91 GLU A O 1
#

Secondary structure (DSSP, 8-state):
---PPP-HHHHHH-TTHHHHHHHHHHHHHHHHHHHHHHHHHTTS--SSHHHHHHHHHHHHHHHHHHHHHHHHHHHHHHHTTSSSSSSSS--

pLDDT: mean 79.17, std 16.84, range [43.75, 95.44]

Sequence (91 aa):
MKLRVPDSFDLALEPQLAPLVHLEIAAVLAINALRARHVQILDDPPSGEFDEACVVRDLVRRCQRVLSAIWVYRTDVLDGLEPDQLDNDEE

Nearest PDB structures (foldseek):
  6r1n-assembly1_A-2  TM=4.868E-01  e=1.888E+00  Staphylococcus aureus